Protein AF-A0A081NI89-F1 (afdb_monomer)

Solvent-accessible surface area (backbone atoms only — not comparable to full-atom values): 7850 Å² total; per-residue (Å²): 133,85,86,69,84,62,87,49,71,53,46,53,49,49,19,52,46,38,46,47,52,23,54,44,49,71,43,24,50,77,34,96,74,48,35,66,82,47,46,53,60,43,53,73,69,68,52,90,72,73,58,76,90,61,62,60,28,81,38,69,68,52,23,58,49,44,29,52,46,55,32,47,51,52,51,47,53,51,48,52,51,39,61,75,66,68,61,57,70,69,58,50,53,54,51,53,51,52,49,45,50,52,51,52,54,50,45,50,33,56,91,75,72,62,47,34,62,60,74,54,55,60,55,51,58,55,48,46,74,74,54,70,76,80,87,127

Organism: NCBI:txid1137799

Radius of gyration: 19.14 Å; Cα contacts (8 Å, |Δi|>4): 95; chains: 1; bounding box: 60×29×43 Å

Foldseek 3Di:
DDPPPDVQVQLVVQLVLLLVLLVQLVCACVDPVRHNQDRNLCVVVVHDHDDPVSPPSPDPVSSNCSSCCVSVVVCVVLVVVCVVVVPDDPVSVVVSVVVSVVVLVCCLDCVNVNNHPVVVVVVVVVVCVVDVDPDD

Mean predicted aligned error: 10.15 Å

Structure (mmCIF, N/CA/C/O backbone):
data_AF-A0A081NI89-F1
#
_entry.id   AF-A0A081NI89-F1
#
loop_
_atom_site.group_PDB
_atom_site.id
_atom_site.type_symbol
_atom_site.label_atom_id
_atom_site.label_alt_id
_atom_site.label_comp_id
_atom_site.label_asym_id
_atom_site.label_entity_id
_atom_site.label_seq_id
_atom_site.pdbx_PDB_ins_code
_atom_site.Cartn_x
_atom_site.Cartn_y
_atom_site.Cartn_z
_atom_site.occupancy
_atom_site.B_iso_or_equiv
_atom_site.auth_seq_id
_atom_site.auth_comp_id
_atom_site.auth_asym_id
_atom_site.auth_atom_id
_atom_site.pdbx_PDB_model_num
ATOM 1 N N . MET A 1 1 ? -15.340 15.318 21.682 1.00 39.06 1 MET A N 1
ATOM 2 C CA . MET A 1 1 ? -14.134 14.680 21.111 1.00 39.06 1 MET A CA 1
ATOM 3 C C . MET A 1 1 ? -14.426 14.466 19.636 1.00 39.06 1 MET A C 1
ATOM 5 O O . MET A 1 1 ? -15.392 13.782 19.328 1.00 39.06 1 MET A O 1
ATOM 9 N N . SER A 1 2 ? -13.747 15.191 18.745 1.00 42.66 2 SER A N 1
ATOM 10 C CA . SER A 1 2 ? -14.053 15.190 17.311 1.00 42.66 2 SER A CA 1
ATOM 11 C C . SER A 1 2 ? -13.660 13.852 16.689 1.00 42.66 2 SER A C 1
ATOM 13 O O . SER A 1 2 ? -12.476 13.531 16.616 1.00 42.66 2 SER A O 1
ATOM 15 N N . ASN A 1 3 ? -14.653 13.102 16.218 1.00 46.84 3 ASN A N 1
ATOM 16 C CA . ASN A 1 3 ? -14.493 11.875 15.436 1.00 46.84 3 ASN A CA 1
ATOM 17 C C . ASN A 1 3 ? -14.062 12.209 14.000 1.00 46.84 3 ASN A C 1
ATOM 19 O O . ASN A 1 3 ? -14.733 11.849 13.034 1.00 46.84 3 ASN A O 1
ATOM 23 N N . ALA A 1 4 ? -12.968 12.953 13.855 1.00 36.75 4 ALA A N 1
ATOM 24 C CA . ALA A 1 4 ? -12.307 13.070 12.574 1.00 36.75 4 ALA A CA 1
ATOM 25 C C . ALA A 1 4 ? -11.620 11.727 12.331 1.00 36.75 4 ALA A C 1
ATOM 27 O O . ALA A 1 4 ? -10.600 11.421 12.947 1.00 36.75 4 ALA A O 1
ATOM 28 N N . VAL A 1 5 ? -12.214 10.909 11.464 1.00 51.97 5 VAL A N 1
ATOM 29 C CA . VAL A 1 5 ? -11.482 9.859 10.759 1.00 51.97 5 VAL A CA 1
ATOM 30 C C . VAL A 1 5 ? -10.440 10.595 9.919 1.00 51.97 5 VAL A C 1
ATOM 32 O O . VAL A 1 5 ? -10.702 10.995 8.789 1.00 51.97 5 VAL A O 1
ATOM 35 N N . LEU A 1 6 ? -9.296 10.912 10.529 1.00 46.66 6 LEU A N 1
ATOM 36 C CA . LEU A 1 6 ? -8.127 11.374 9.796 1.00 46.66 6 LEU A CA 1
ATOM 37 C C . LEU A 1 6 ? -7.773 10.280 8.783 1.00 46.66 6 LEU A C 1
ATOM 39 O O . LEU A 1 6 ? -7.952 9.103 9.109 1.00 46.66 6 LEU A O 1
ATOM 43 N N . PRO A 1 7 ? -7.291 10.640 7.581 1.00 55.16 7 PRO A N 1
ATOM 44 C CA . PRO A 1 7 ? -6.785 9.651 6.641 1.00 55.16 7 PRO A CA 1
ATOM 45 C C . PRO A 1 7 ? -5.747 8.797 7.369 1.00 55.16 7 PRO A C 1
ATOM 47 O O . PRO A 1 7 ? -4.741 9.309 7.866 1.00 55.16 7 PRO A O 1
ATOM 50 N N . ASP A 1 8 ? -6.045 7.513 7.521 1.00 67.50 8 ASP A N 1
ATOM 51 C CA . ASP A 1 8 ? -5.185 6.609 8.253 1.00 67.50 8 ASP A CA 1
ATOM 52 C C . ASP A 1 8 ? -3.915 6.347 7.424 1.00 67.50 8 ASP A C 1
ATOM 54 O O . ASP A 1 8 ? -3.969 6.243 6.192 1.00 67.50 8 ASP A O 1
ATOM 58 N N . PRO A 1 9 ? -2.741 6.252 8.069 1.00 74.50 9 PRO A N 1
ATOM 59 C CA . PRO A 1 9 ? -1.475 6.064 7.365 1.00 74.50 9 PRO A CA 1
ATOM 60 C C . PRO A 1 9 ? -1.451 4.780 6.523 1.00 74.50 9 PRO A C 1
ATOM 62 O O . PRO A 1 9 ? -0.727 4.716 5.533 1.00 74.50 9 PRO A O 1
ATOM 65 N N . THR A 1 10 ? -2.268 3.781 6.871 1.00 80.38 10 THR A N 1
ATOM 66 C CA . THR A 1 10 ? -2.395 2.527 6.125 1.00 80.38 10 THR A CA 1
ATOM 67 C C . THR A 1 10 ? -3.047 2.745 4.764 1.00 80.38 10 THR A C 1
ATOM 69 O O . THR A 1 10 ? -2.478 2.344 3.750 1.00 80.38 10 THR A O 1
ATOM 72 N N . GLY A 1 11 ? -4.206 3.407 4.715 1.00 80.88 11 GLY A N 1
ATOM 73 C CA . GLY A 1 11 ? -4.904 3.709 3.466 1.00 80.88 11 GLY A CA 1
ATOM 74 C C . GLY A 1 11 ? -4.048 4.538 2.508 1.00 80.88 11 GLY A C 1
ATOM 75 O O . GLY A 1 11 ? -3.960 4.222 1.320 1.00 80.88 11 GLY A O 1
ATOM 76 N N . PHE A 1 12 ? -3.342 5.543 3.035 1.00 81.75 12 PHE A N 1
ATOM 77 C CA . PHE A 1 12 ? -2.415 6.351 2.242 1.00 81.75 12 PHE A CA 1
ATOM 78 C C . PHE A 1 12 ? -1.222 5.536 1.723 1.00 81.75 12 PHE A C 1
ATOM 80 O O . PHE A 1 12 ? -0.875 5.646 0.548 1.00 81.75 12 PHE A O 1
ATOM 87 N N . ALA A 1 13 ? -0.616 4.690 2.562 1.00 84.88 13 ALA A N 1
ATOM 88 C CA . ALA A 1 13 ? 0.502 3.842 2.155 1.00 84.88 13 ALA A CA 1
ATOM 89 C C . ALA A 1 13 ? 0.101 2.848 1.054 1.00 84.88 13 ALA A C 1
ATOM 91 O O . ALA A 1 13 ? 0.821 2.712 0.068 1.00 84.88 13 ALA A O 1
ATOM 92 N N . LEU A 1 14 ? -1.065 2.205 1.179 1.00 86.62 14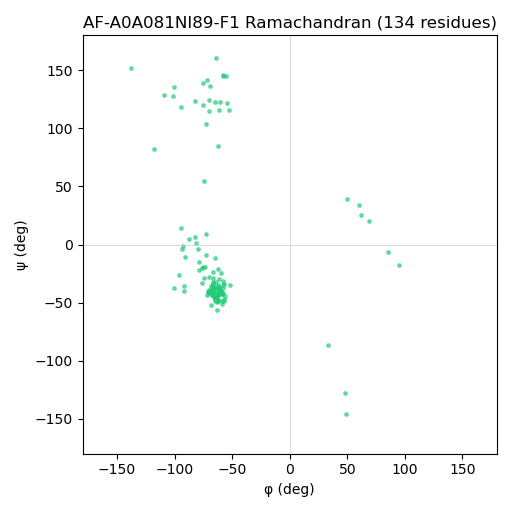 LEU A N 1
ATOM 93 C CA . LEU A 1 14 ? -1.584 1.270 0.175 1.00 86.62 14 LEU A CA 1
ATOM 94 C C . LEU A 1 14 ? -1.869 1.967 -1.165 1.00 86.62 14 LEU A C 1
ATOM 96 O O . LEU A 1 14 ? -1.463 1.469 -2.216 1.00 86.62 14 LEU A O 1
ATOM 100 N N . GLY A 1 15 ? -2.521 3.134 -1.138 1.00 85.88 15 GLY A N 1
ATOM 101 C CA . GLY A 1 15 ? -2.789 3.920 -2.346 1.00 85.88 15 GLY A CA 1
ATOM 102 C C . GLY A 1 15 ? -1.507 4.446 -3.002 1.00 85.88 15 GLY A C 1
ATOM 103 O O . GLY A 1 15 ? -1.319 4.309 -4.209 1.00 85.88 15 GLY A O 1
ATOM 104 N N . GLY A 1 16 ? -0.580 4.986 -2.207 1.00 84.75 16 GLY A N 1
ATOM 105 C CA . GLY A 1 16 ? 0.727 5.436 -2.688 1.00 84.75 16 GLY A CA 1
ATOM 106 C C . GLY A 1 16 ? 1.545 4.304 -3.311 1.00 84.75 16 GLY A C 1
ATOM 107 O O . GLY A 1 16 ? 2.171 4.500 -4.351 1.00 84.75 16 GLY A O 1
ATOM 108 N N . TYR A 1 17 ? 1.482 3.102 -2.732 1.00 86.25 17 TYR A N 1
ATOM 109 C CA . TYR A 1 17 ? 2.144 1.918 -3.272 1.00 86.25 17 TYR A CA 1
ATOM 110 C C . TYR A 1 17 ? 1.560 1.495 -4.628 1.00 86.25 17 TYR A C 1
ATOM 112 O O . TYR A 1 17 ? 2.314 1.259 -5.571 1.00 86.25 17 TYR A O 1
ATOM 120 N N . ALA A 1 18 ? 0.228 1.481 -4.768 1.00 86.81 18 ALA A N 1
ATOM 121 C CA . ALA A 1 18 ? -0.441 1.192 -6.039 1.00 86.81 18 ALA A CA 1
ATOM 122 C C . ALA A 1 18 ? -0.018 2.164 -7.155 1.00 86.81 18 ALA A C 1
ATOM 124 O O . ALA A 1 18 ? 0.277 1.747 -8.276 1.00 86.81 18 ALA A O 1
ATOM 125 N N . MET A 1 19 ? 0.092 3.456 -6.837 1.00 86.56 19 MET A N 1
ATOM 126 C CA . MET A 1 19 ? 0.615 4.447 -7.779 1.00 86.56 19 MET A CA 1
ATOM 127 C C . MET A 1 19 ? 2.108 4.233 -8.079 1.00 86.56 19 MET A C 1
ATOM 129 O O . MET A 1 19 ? 2.543 4.383 -9.220 1.00 86.56 19 MET A O 1
ATOM 133 N N . GLY A 1 20 ? 2.900 3.845 -7.078 1.00 85.00 20 GLY A N 1
ATOM 134 C CA . GLY A 1 20 ? 4.315 3.507 -7.241 1.00 85.00 20 GLY A CA 1
ATOM 135 C C . GLY A 1 20 ? 4.545 2.352 -8.217 1.00 85.00 20 GLY A C 1
ATOM 136 O O . GLY A 1 20 ? 5.421 2.454 -9.076 1.00 85.00 20 GLY A O 1
ATOM 137 N N . MET A 1 21 ? 3.715 1.303 -8.153 1.00 86.56 21 MET A N 1
ATOM 138 C CA . MET A 1 21 ? 3.757 0.188 -9.109 1.00 86.56 21 MET A CA 1
ATOM 139 C C . MET A 1 21 ? 3.537 0.667 -10.550 1.00 86.56 21 MET A C 1
ATOM 141 O O . MET A 1 21 ? 4.285 0.276 -11.447 1.00 86.56 21 MET A O 1
ATOM 145 N N . TYR A 1 22 ? 2.577 1.574 -10.765 1.00 86.50 22 TYR A N 1
ATOM 146 C CA . TYR A 1 22 ? 2.337 2.181 -12.078 1.00 86.50 22 TYR A CA 1
ATOM 147 C C . TYR A 1 22 ? 3.536 2.992 -12.577 1.00 86.50 22 TYR A C 1
ATOM 149 O O . TYR A 1 22 ? 4.000 2.811 -13.703 1.00 86.50 22 TYR A O 1
ATOM 157 N N . LEU A 1 23 ? 4.090 3.857 -11.727 1.00 84.69 23 LEU A N 1
ATOM 158 C CA . LEU A 1 23 ? 5.245 4.673 -12.099 1.00 84.69 23 LEU A CA 1
ATOM 159 C C . LEU A 1 23 ? 6.476 3.814 -12.415 1.00 84.69 23 LEU A C 1
ATOM 161 O O . LEU A 1 23 ? 7.202 4.124 -13.354 1.00 84.69 23 LEU A O 1
ATOM 165 N N . MET A 1 24 ? 6.693 2.713 -11.694 1.00 83.69 24 MET A N 1
ATOM 166 C CA . MET A 1 24 ? 7.781 1.773 -11.983 1.00 83.69 24 MET A CA 1
ATOM 167 C C . MET A 1 24 ? 7.610 1.059 -13.324 1.00 83.69 24 MET A C 1
ATOM 169 O O . MET A 1 24 ? 8.595 0.866 -14.032 1.00 83.69 24 MET A O 1
ATOM 173 N N . ARG A 1 25 ? 6.376 0.724 -13.712 1.00 83.06 25 ARG A N 1
ATOM 174 C CA . ARG A 1 25 ? 6.080 0.158 -15.038 1.00 83.06 25 ARG A CA 1
ATOM 175 C C . ARG A 1 25 ? 6.324 1.165 -16.164 1.00 83.06 25 ARG A C 1
ATOM 177 O O . ARG A 1 25 ? 6.774 0.769 -17.231 1.00 83.06 25 ARG A O 1
ATOM 184 N N . GLN A 1 26 ? 6.107 2.457 -15.910 1.00 82.06 26 GLN A N 1
ATOM 185 C CA . GLN A 1 26 ? 6.380 3.535 -16.871 1.00 82.06 26 GLN A CA 1
ATOM 186 C C . GLN A 1 26 ? 7.876 3.837 -17.068 1.00 82.06 26 GLN A C 1
ATOM 188 O O . GLN A 1 26 ? 8.245 4.454 -18.066 1.00 82.06 26 GLN A O 1
ATOM 193 N N . ILE A 1 27 ? 8.746 3.433 -16.133 1.00 79.12 27 ILE A N 1
ATOM 194 C CA . ILE A 1 27 ? 10.202 3.571 -16.298 1.00 79.12 27 ILE A CA 1
ATOM 195 C C . ILE A 1 27 ? 10.706 2.618 -17.392 1.00 79.12 27 ILE A C 1
ATOM 197 O O . ILE A 1 27 ? 11.514 3.039 -18.217 1.00 79.12 27 ILE A O 1
ATOM 201 N N . GLY A 1 28 ? 10.208 1.376 -17.423 1.00 72.88 28 GLY A N 1
ATOM 202 C CA . GLY A 1 28 ? 10.494 0.394 -18.475 1.00 72.88 28 GLY A CA 1
ATOM 203 C C . GLY A 1 28 ? 11.98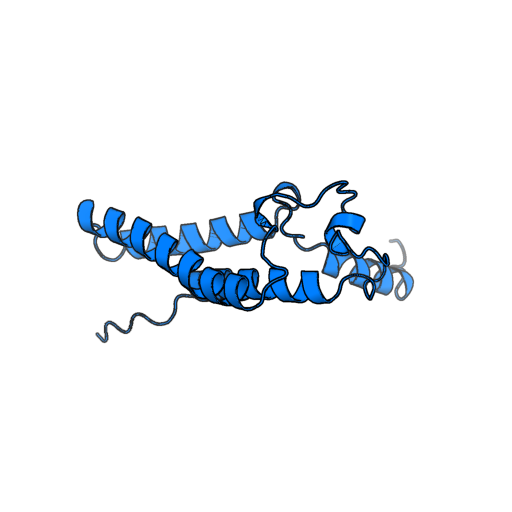5 0.253 -18.815 1.00 72.88 28 GLY A C 1
ATOM 204 O O . GLY A 1 28 ? 12.836 0.108 -17.938 1.00 72.88 28 GLY A O 1
ATOM 205 N N . ASP A 1 29 ? 12.300 0.365 -20.107 1.00 70.00 29 ASP A N 1
ATOM 206 C CA . ASP A 1 29 ? 13.645 0.267 -20.691 1.00 70.00 29 ASP A CA 1
ATOM 207 C C . ASP A 1 29 ? 14.615 1.385 -20.266 1.00 70.00 29 ASP A C 1
ATOM 209 O O . ASP A 1 29 ? 15.822 1.276 -20.476 1.00 70.00 29 ASP A O 1
ATOM 213 N N . ARG A 1 30 ? 14.116 2.451 -19.630 1.00 72.06 30 ARG A N 1
ATOM 214 C CA . ARG A 1 30 ? 14.945 3.524 -19.055 1.00 72.06 30 ARG A CA 1
ATOM 215 C C . ARG A 1 30 ? 15.546 3.143 -17.704 1.00 72.06 30 ARG A C 1
ATOM 217 O O . ARG A 1 30 ? 16.292 3.934 -17.122 1.00 72.06 30 ARG A O 1
ATOM 224 N N . GLY A 1 31 ? 15.192 1.968 -17.190 1.00 68.94 31 GLY A N 1
ATOM 225 C CA . GLY A 1 31 ? 15.791 1.383 -16.004 1.00 68.94 31 GLY A CA 1
ATOM 226 C C . GLY A 1 31 ? 17.274 1.051 -16.190 1.00 68.94 31 GLY A C 1
ATOM 227 O O . GLY A 1 31 ? 17.777 0.904 -17.301 1.00 68.94 31 GLY A O 1
ATOM 228 N N . VAL A 1 32 ? 17.994 0.899 -15.081 1.00 72.50 32 VAL A N 1
ATOM 229 C CA . VAL A 1 32 ? 19.423 0.544 -15.055 1.00 72.50 32 VAL A CA 1
ATOM 230 C C . VAL A 1 32 ? 19.688 -0.784 -15.767 1.00 72.50 32 VAL A C 1
ATOM 232 O O . VAL A 1 32 ? 20.764 -0.959 -16.337 1.00 72.50 32 VAL A O 1
ATOM 235 N N . TYR A 1 33 ? 18.729 -1.713 -15.729 1.00 71.62 33 TYR A N 1
ATOM 236 C CA . TYR A 1 33 ? 18.844 -3.013 -16.389 1.00 71.62 33 TYR A CA 1
ATOM 237 C C . TYR A 1 33 ? 18.235 -3.044 -17.796 1.00 71.62 33 TYR A C 1
ATOM 239 O O . TYR A 1 33 ? 18.360 -4.060 -18.476 1.00 71.62 33 TYR A O 1
ATOM 247 N N . GLY A 1 34 ? 17.601 -1.954 -18.243 1.00 67.44 34 GLY A N 1
ATOM 248 C CA . GLY A 1 34 ? 17.070 -1.818 -19.600 1.00 67.44 34 GLY A CA 1
ATOM 249 C C . GLY A 1 34 ? 15.975 -2.822 -19.971 1.00 67.44 34 GLY A C 1
ATOM 250 O O . GLY A 1 34 ? 15.827 -3.143 -21.148 1.00 67.44 34 GLY A O 1
ATOM 251 N N . ASN A 1 35 ? 15.235 -3.357 -18.992 1.00 71.44 35 ASN A N 1
ATOM 252 C CA . ASN A 1 35 ? 14.205 -4.365 -19.235 1.00 71.44 35 ASN A CA 1
ATOM 253 C C . ASN A 1 35 ? 12.814 -3.708 -19.389 1.00 71.44 35 ASN A C 1
ATOM 255 O O . ASN A 1 35 ? 12.336 -3.086 -18.441 1.00 71.44 35 ASN A O 1
ATOM 259 N N . PRO A 1 36 ? 12.143 -3.838 -20.551 1.00 70.06 36 PRO A N 1
ATOM 260 C CA . PRO A 1 36 ? 10.830 -3.232 -20.783 1.00 70.06 36 PRO A CA 1
ATOM 261 C C . PRO A 1 36 ? 9.674 -3.957 -20.072 1.00 70.06 36 PRO A C 1
ATOM 263 O O . PRO A 1 36 ? 8.610 -3.371 -19.887 1.00 70.06 36 PRO A O 1
ATOM 266 N N . GLU A 1 37 ? 9.853 -5.216 -19.668 1.00 74.81 37 GLU A N 1
ATOM 267 C CA . GLU A 1 37 ? 8.784 -6.038 -19.089 1.00 74.81 37 GLU A CA 1
ATOM 268 C C . GLU A 1 37 ? 8.855 -6.108 -17.560 1.00 74.81 37 GLU A C 1
ATOM 270 O O . GLU A 1 37 ? 7.823 -6.081 -16.882 1.00 74.81 37 GLU A O 1
ATOM 275 N N . LEU A 1 38 ? 10.066 -6.159 -17.006 1.00 80.88 38 LEU A N 1
ATOM 276 C CA . LEU A 1 38 ? 10.311 -6.328 -15.576 1.00 80.88 38 LEU A CA 1
ATOM 277 C C . LEU A 1 38 ? 10.850 -5.033 -14.953 1.00 80.88 38 LEU A C 1
ATOM 279 O O . LEU A 1 38 ? 11.862 -4.512 -15.421 1.00 80.88 38 LEU A O 1
ATOM 283 N N . PRO A 1 39 ? 10.251 -4.541 -13.852 1.00 83.62 39 PRO A N 1
ATOM 284 C CA . PRO A 1 39 ? 10.828 -3.451 -13.075 1.00 83.62 39 PRO A CA 1
ATOM 285 C C . PRO A 1 39 ? 12.259 -3.759 -12.604 1.00 83.62 39 PRO A C 1
ATOM 287 O O . PRO A 1 39 ? 12.567 -4.880 -12.194 1.00 83.62 39 PRO A O 1
ATOM 290 N N . ASP A 1 40 ? 13.116 -2.738 -12.552 1.00 77.25 40 ASP A N 1
ATOM 291 C CA . ASP A 1 40 ? 14.547 -2.866 -12.218 1.00 77.25 40 ASP A CA 1
ATOM 292 C C . ASP A 1 40 ? 14.849 -3.629 -10.914 1.00 77.25 40 ASP A C 1
ATOM 294 O O . ASP A 1 40 ? 15.863 -4.322 -10.811 1.00 77.25 40 ASP A O 1
ATOM 298 N N . PHE A 1 41 ? 14.003 -3.500 -9.888 1.00 77.88 41 PHE A N 1
ATOM 299 C CA . PHE A 1 41 ? 14.221 -4.198 -8.618 1.00 77.88 41 PHE A CA 1
ATOM 300 C C . PHE A 1 41 ? 13.899 -5.698 -8.714 1.00 77.88 41 PHE A C 1
ATOM 302 O O . PHE A 1 41 ? 14.507 -6.485 -7.995 1.00 77.88 41 PHE A O 1
ATOM 309 N N . MET A 1 42 ? 12.975 -6.103 -9.593 1.00 80.88 42 MET A N 1
ATOM 310 C CA . MET A 1 42 ? 12.664 -7.515 -9.840 1.00 80.88 42 MET A CA 1
ATOM 311 C C . MET A 1 42 ? 13.817 -8.180 -10.586 1.00 80.88 42 MET A C 1
ATOM 313 O O . MET A 1 42 ? 14.243 -9.269 -10.211 1.00 80.88 42 MET A O 1
ATOM 317 N N . VAL A 1 43 ? 14.404 -7.469 -11.555 1.00 79.88 43 VAL A N 1
ATOM 318 C CA . VAL A 1 43 ? 15.637 -7.905 -12.227 1.00 79.88 43 VAL A CA 1
ATOM 319 C C . VAL A 1 43 ? 16.788 -8.024 -11.222 1.00 79.88 43 VAL A C 1
ATOM 321 O O . VAL A 1 43 ? 17.511 -9.017 -11.223 1.00 79.88 43 VAL A O 1
ATOM 324 N N . PHE A 1 44 ? 16.927 -7.064 -10.300 1.00 77.00 44 PHE A N 1
ATOM 325 C CA . PHE A 1 44 ? 17.916 -7.135 -9.217 1.00 77.00 44 PHE A CA 1
ATOM 326 C C . PHE A 1 44 ? 17.711 -8.341 -8.284 1.00 77.00 44 PHE A C 1
ATOM 328 O O . PHE A 1 44 ? 18.689 -8.939 -7.840 1.00 77.00 44 PHE A O 1
ATOM 335 N N . LEU A 1 45 ? 16.460 -8.712 -8.004 1.00 80.38 45 LEU A N 1
ATOM 336 C CA . LEU A 1 45 ? 16.099 -9.887 -7.206 1.00 80.38 45 LEU A CA 1
ATOM 337 C C . LEU A 1 45 ? 16.098 -11.199 -8.013 1.00 80.38 45 LEU A C 1
ATOM 339 O O . LEU A 1 45 ? 15.716 -12.235 -7.475 1.00 80.38 45 LEU A O 1
ATOM 343 N N . ASN A 1 46 ? 16.536 -11.170 -9.276 1.00 80.19 46 ASN A N 1
ATOM 344 C CA . ASN A 1 46 ? 16.601 -12.319 -10.181 1.00 80.19 46 ASN A CA 1
ATOM 345 C C . ASN A 1 46 ? 15.236 -12.984 -10.463 1.00 80.19 46 ASN A C 1
ATOM 347 O O . ASN A 1 46 ? 15.142 -14.203 -10.618 1.00 80.19 46 ASN A O 1
ATOM 351 N N . TRP A 1 47 ? 14.168 -12.186 -10.515 1.00 80.69 47 TRP A N 1
ATOM 352 C CA . TRP A 1 47 ? 12.844 -12.643 -10.942 1.00 80.69 47 TRP A CA 1
ATOM 353 C C . TRP A 1 47 ? 12.808 -12.810 -12.463 1.00 80.69 47 TRP A C 1
ATOM 355 O O . TRP A 1 47 ? 13.333 -11.969 -13.193 1.00 80.69 47 TRP A O 1
ATOM 365 N N . GLN A 1 48 ? 12.174 -13.886 -12.934 1.00 78.81 48 GLN A N 1
ATOM 366 C CA . GLN A 1 48 ? 12.116 -14.214 -14.365 1.00 78.81 48 GLN A CA 1
ATOM 367 C C . GLN A 1 48 ? 10.837 -13.740 -15.056 1.00 78.81 48 GLN A C 1
ATOM 369 O O . GLN A 1 48 ? 10.856 -13.491 -16.255 1.00 78.81 48 GLN A O 1
ATOM 374 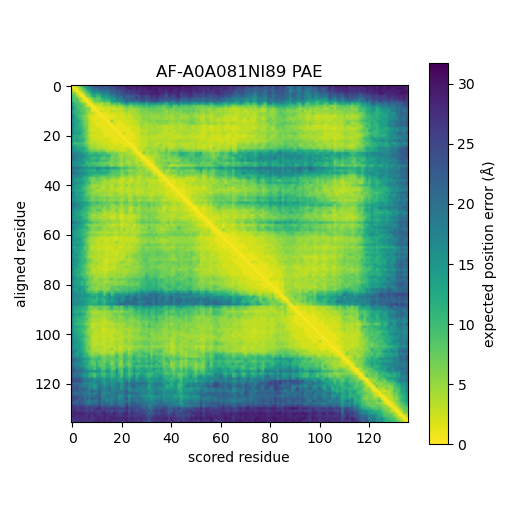N N . GLU A 1 49 ? 9.741 -13.588 -14.313 1.00 82.75 49 GLU A N 1
ATOM 375 C CA . GLU A 1 49 ? 8.436 -13.221 -14.863 1.00 82.75 49 GLU A CA 1
ATOM 376 C C . GLU A 1 49 ? 7.739 -12.193 -13.974 1.00 82.75 49 GLU A C 1
ATOM 378 O O . GLU A 1 49 ? 7.961 -12.138 -12.760 1.00 82.75 49 GLU A O 1
ATOM 383 N N . LEU A 1 50 ? 6.891 -11.367 -14.592 1.00 81.88 50 LEU A N 1
ATOM 384 C CA . LEU A 1 50 ? 6.117 -10.368 -13.873 1.00 81.88 50 LEU A CA 1
ATOM 385 C C . LEU A 1 50 ? 4.964 -11.058 -13.121 1.00 81.88 50 LEU A C 1
ATOM 387 O O . LEU A 1 50 ? 4.094 -11.655 -13.763 1.00 81.88 50 LEU A O 1
ATOM 391 N N . PRO A 1 51 ? 4.896 -10.954 -11.783 1.00 84.56 51 PRO A N 1
ATOM 392 C CA . PRO A 1 51 ? 3.799 -11.537 -11.023 1.00 84.56 51 PRO A CA 1
ATOM 393 C C . PRO A 1 51 ? 2.430 -11.001 -11.460 1.00 84.56 51 PRO A C 1
ATOM 395 O O . PRO A 1 51 ? 2.265 -9.828 -11.791 1.00 84.56 51 PRO A O 1
ATOM 398 N N . TRP A 1 52 ? 1.411 -11.858 -11.397 1.00 83.19 52 TRP A N 1
ATOM 399 C CA . TRP A 1 52 ? 0.061 -11.568 -11.897 1.00 83.19 52 TRP A CA 1
ATOM 400 C C . TRP A 1 52 ? -0.590 -10.322 -11.275 1.00 83.19 52 TRP A C 1
ATOM 402 O O . TRP A 1 52 ? -1.292 -9.592 -11.966 1.00 83.19 52 TRP A O 1
ATOM 412 N N . TYR A 1 53 ? -0.322 -10.022 -10.001 1.00 83.94 53 TYR A N 1
ATOM 413 C CA . TYR A 1 53 ? -0.852 -8.835 -9.316 1.00 83.94 53 TYR A CA 1
ATOM 414 C C . TYR A 1 53 ? -0.206 -7.512 -9.768 1.00 83.94 53 TYR A C 1
ATOM 416 O O . TYR A 1 53 ? -0.701 -6.449 -9.407 1.00 83.94 53 TYR A O 1
ATOM 424 N N . TRP A 1 54 ? 0.866 -7.558 -10.568 1.00 83.19 54 TRP A N 1
ATOM 425 C CA . TRP A 1 54 ? 1.451 -6.390 -11.240 1.00 83.19 54 TRP A CA 1
ATOM 426 C C . TRP A 1 54 ? 0.865 -6.142 -12.635 1.00 83.19 54 TRP A C 1
ATOM 428 O O . TRP A 1 54 ? 1.118 -5.092 -13.234 1.00 83.19 54 TRP A O 1
ATOM 438 N N . GLN A 1 55 ? 0.084 -7.081 -13.172 1.00 82.88 55 GLN A N 1
ATOM 439 C CA . GLN A 1 55 ? -0.547 -6.920 -14.479 1.00 82.88 55 GLN A CA 1
ATOM 440 C C . GLN A 1 55 ? -1.647 -5.848 -14.409 1.00 82.88 55 GLN A C 1
ATOM 442 O O . GLN A 1 55 ? -2.414 -5.791 -13.449 1.00 82.88 55 GLN A O 1
ATOM 447 N N . GLY A 1 56 ? -1.709 -4.971 -15.416 1.00 82.06 56 GLY A N 1
ATOM 448 C CA . GLY A 1 56 ? -2.658 -3.855 -15.486 1.00 82.06 56 GLY A CA 1
ATOM 449 C C . GLY A 1 56 ? -2.111 -2.521 -14.968 1.00 82.06 56 GLY A C 1
ATOM 450 O O . GLY A 1 56 ? -2.636 -1.467 -15.331 1.00 82.06 56 GLY A O 1
ATOM 451 N N . PHE A 1 57 ? -1.018 -2.522 -14.192 1.00 84.06 57 PHE A N 1
ATOM 452 C CA . PHE A 1 57 ? -0.334 -1.297 -13.742 1.00 84.06 57 PHE A CA 1
ATOM 453 C C . PHE A 1 57 ? 0.453 -0.581 -14.856 1.00 84.06 57 PHE A C 1
ATOM 455 O O . PHE A 1 57 ? 1.185 0.360 -14.595 1.00 84.06 57 PHE A O 1
ATOM 462 N N . ASP A 1 58 ? 0.309 -0.988 -16.109 1.00 83.06 58 ASP A N 1
ATOM 463 C CA . ASP A 1 58 ? 0.699 -0.227 -17.299 1.00 83.06 58 ASP A CA 1
ATOM 464 C C . ASP A 1 58 ? -0.328 0.865 -17.670 1.00 83.06 58 ASP A C 1
ATOM 466 O O . ASP A 1 58 ? 0.022 1.861 -18.304 1.00 83.06 58 ASP A O 1
ATOM 470 N N . SER A 1 59 ? -1.583 0.739 -17.220 1.00 85.62 59 SER A N 1
ATOM 471 C CA . SER A 1 59 ? -2.659 1.693 -17.510 1.00 85.62 59 SER A CA 1
ATOM 472 C C . SER A 1 59 ? -2.931 2.637 -16.338 1.00 85.62 59 SER A C 1
ATOM 474 O O . SER A 1 59 ? -3.214 2.205 -15.218 1.00 85.62 59 SER A O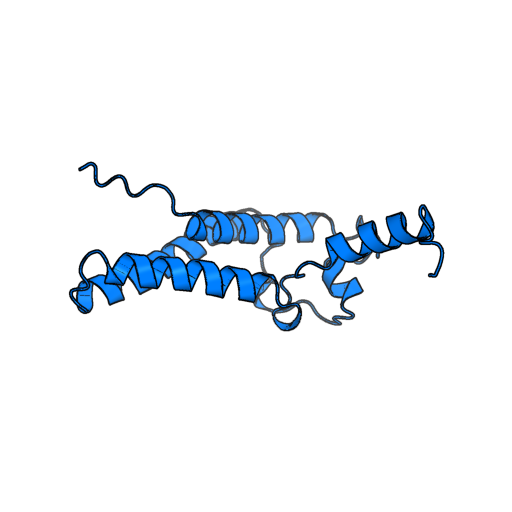 1
ATOM 476 N N . LEU A 1 60 ? -2.934 3.949 -16.608 1.00 85.88 60 LEU A N 1
ATOM 477 C CA . LEU A 1 60 ? -3.206 4.976 -15.594 1.00 85.88 60 LEU A CA 1
ATOM 478 C C . LEU A 1 60 ? -4.592 4.803 -14.963 1.00 85.88 60 LEU A C 1
ATOM 480 O O . LEU A 1 60 ? -4.751 4.962 -13.758 1.00 85.88 60 LEU A O 1
ATOM 484 N N . TRP A 1 61 ? -5.600 4.463 -15.767 1.00 87.81 61 TRP A N 1
ATOM 485 C CA . TRP A 1 61 ? -6.972 4.298 -15.286 1.00 87.81 61 TRP A CA 1
ATOM 486 C C . TRP A 1 61 ? -7.103 3.122 -14.325 1.00 87.81 61 TRP A C 1
ATOM 488 O O . TRP A 1 61 ? -7.774 3.235 -13.300 1.00 87.81 61 TRP A O 1
ATOM 498 N N . PHE A 1 62 ? -6.425 2.016 -14.632 1.00 87.69 62 PHE A N 1
ATOM 499 C CA . PHE A 1 62 ? -6.381 0.855 -13.753 1.00 87.69 62 PHE A CA 1
ATOM 500 C C . PHE A 1 62 ? -5.667 1.190 -12.442 1.00 87.69 62 PHE A C 1
ATOM 502 O O . PHE A 1 62 ? -6.196 0.905 -11.369 1.00 87.69 62 PHE A O 1
ATOM 509 N N . ALA A 1 63 ? -4.524 1.877 -12.518 1.00 88.19 63 ALA A N 1
ATOM 510 C CA . ALA A 1 63 ? -3.796 2.331 -11.339 1.00 88.19 63 ALA A CA 1
ATOM 511 C C . ALA A 1 63 ? -4.660 3.245 -10.456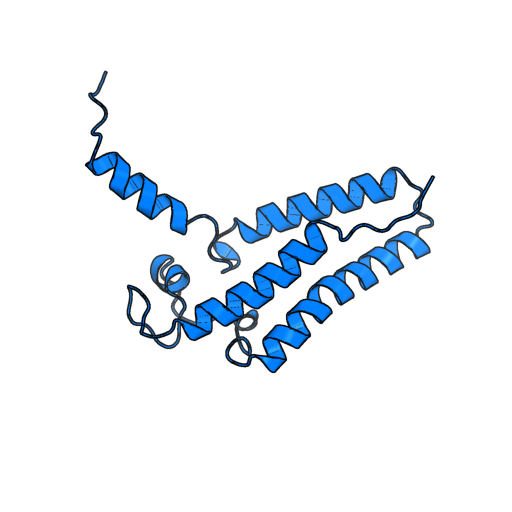 1.00 88.19 63 ALA A C 1
ATOM 513 O O . ALA A 1 63 ? -4.794 2.995 -9.262 1.00 88.19 63 ALA A O 1
ATOM 514 N N . MET A 1 64 ? -5.320 4.248 -11.041 1.00 88.62 64 MET A N 1
ATOM 515 C CA . MET A 1 64 ? -6.205 5.172 -10.321 1.00 88.62 64 MET A 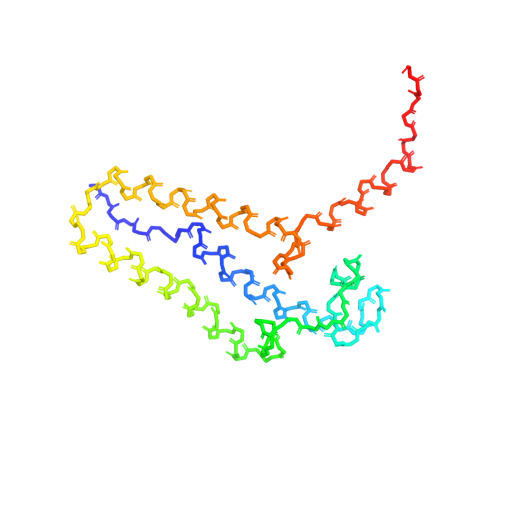CA 1
ATOM 516 C C . MET A 1 64 ? -7.395 4.462 -9.667 1.00 88.62 64 MET A C 1
ATOM 518 O O . MET A 1 64 ? -7.766 4.790 -8.540 1.00 88.62 64 MET A O 1
ATOM 522 N N . LEU A 1 65 ? -7.976 3.466 -10.340 1.00 91.25 65 LEU A N 1
ATOM 523 C CA . LEU A 1 65 ? -9.026 2.634 -9.760 1.00 91.25 65 LEU A CA 1
ATOM 524 C C . LEU A 1 65 ? -8.491 1.835 -8.566 1.00 91.25 65 LEU A C 1
ATOM 526 O O . LEU A 1 65 ? -9.122 1.832 -7.512 1.00 91.25 65 LEU A O 1
ATOM 530 N N . MET A 1 66 ? -7.312 1.222 -8.688 1.00 89.06 66 MET A N 1
ATOM 531 C CA . MET A 1 66 ? -6.689 0.444 -7.610 1.00 89.06 66 MET A CA 1
ATOM 532 C C . MET A 1 66 ? -6.263 1.302 -6.413 1.00 89.06 66 MET A C 1
ATOM 534 O O . MET A 1 66 ? -6.394 0.851 -5.276 1.00 89.06 66 MET A O 1
ATOM 538 N N . VAL A 1 67 ? -5.846 2.553 -6.638 1.00 88.12 67 VAL A N 1
ATOM 539 C CA . VAL A 1 67 ? -5.514 3.524 -5.578 1.00 88.12 67 VAL A CA 1
ATOM 540 C C . VAL A 1 67 ? -6.695 3.762 -4.635 1.00 88.12 67 VAL A C 1
ATOM 542 O O . VAL A 1 67 ? -6.480 3.937 -3.440 1.00 88.12 67 VAL A O 1
ATOM 545 N N . ALA A 1 68 ? -7.932 3.744 -5.137 1.00 87.62 68 ALA A N 1
ATOM 546 C CA . ALA A 1 68 ? -9.131 3.862 -4.306 1.00 87.62 68 ALA A CA 1
ATOM 547 C C . ALA A 1 68 ? -9.671 2.494 -3.857 1.00 87.62 68 ALA A C 1
ATOM 549 O O . ALA A 1 68 ? -10.091 2.329 -2.710 1.00 87.62 68 ALA A O 1
ATOM 550 N N . LEU A 1 69 ? -9.654 1.504 -4.752 1.00 90.19 69 LEU A N 1
ATOM 551 C CA . LEU A 1 69 ? -10.288 0.207 -4.540 1.00 90.19 69 LEU A CA 1
ATOM 552 C C . LEU A 1 69 ? -9.554 -0.643 -3.501 1.00 90.19 69 LEU A C 1
ATOM 554 O O . LEU A 1 69 ? -10.213 -1.243 -2.658 1.00 90.19 69 LEU A O 1
ATOM 558 N N . ILE A 1 70 ? -8.219 -0.672 -3.509 1.00 89.19 70 ILE A N 1
ATOM 559 C CA . ILE A 1 70 ? -7.429 -1.456 -2.546 1.00 89.19 70 ILE A CA 1
ATOM 560 C C . ILE A 1 70 ? -7.650 -0.970 -1.103 1.00 89.19 70 ILE A C 1
ATOM 562 O O . ILE A 1 70 ? -8.077 -1.778 -0.271 1.00 89.19 70 ILE A O 1
ATOM 566 N N . PRO A 1 71 ? -7.424 0.318 -0.765 1.00 87.12 71 PRO A N 1
ATOM 567 C CA . PRO A 1 71 ? -7.679 0.790 0.592 1.00 87.12 71 PRO A CA 1
ATOM 568 C C . PRO A 1 71 ? -9.172 0.763 0.933 1.00 87.12 71 PRO A C 1
ATOM 570 O O . PRO A 1 71 ? -9.523 0.431 2.063 1.00 87.12 71 PRO A O 1
ATOM 573 N N . GLY A 1 72 ? -10.059 1.033 -0.032 1.00 87.81 72 GLY A N 1
ATOM 574 C CA . GLY A 1 72 ? -11.507 0.983 0.168 1.00 87.81 72 GLY A CA 1
ATOM 575 C C . GLY A 1 72 ? -12.018 -0.416 0.517 1.00 87.81 72 GLY A C 1
ATOM 576 O O . GLY A 1 72 ? -12.794 -0.568 1.458 1.00 87.81 72 GLY A O 1
ATOM 577 N N . LEU A 1 73 ? -11.551 -1.451 -0.186 1.00 90.88 73 LEU A N 1
ATOM 578 C CA . LEU A 1 73 ? -11.925 -2.840 0.079 1.00 90.88 73 LEU A CA 1
ATOM 579 C C . LEU A 1 73 ? -11.396 -3.308 1.437 1.00 90.88 73 LEU A C 1
ATOM 581 O O . LEU A 1 73 ? -12.122 -3.947 2.196 1.00 90.88 73 LEU A O 1
ATOM 585 N N . LEU A 1 74 ? -10.154 -2.952 1.768 1.00 88.38 74 LEU A N 1
ATOM 586 C CA . LEU A 1 74 ? -9.552 -3.263 3.061 1.00 88.38 74 LEU A CA 1
ATOM 587 C C . LEU A 1 74 ? -10.328 -2.585 4.202 1.00 88.38 74 LEU A C 1
ATOM 589 O O . LEU A 1 74 ? -10.744 -3.255 5.147 1.00 88.38 74 LEU A O 1
ATOM 593 N N . ALA A 1 75 ? -10.617 -1.287 4.077 1.00 86.06 75 ALA A N 1
ATOM 594 C CA . ALA A 1 75 ? -11.427 -0.545 5.039 1.00 86.06 75 ALA A CA 1
ATOM 595 C C . ALA A 1 75 ? -12.849 -1.115 5.162 1.00 86.06 75 ALA A C 1
ATOM 597 O O . ALA A 1 75 ? -13.376 -1.213 6.268 1.00 86.06 75 ALA A O 1
ATOM 598 N N . PHE A 1 76 ? -13.458 -1.541 4.052 1.00 86.81 76 PHE A N 1
ATOM 599 C CA . PHE A 1 76 ? -14.777 -2.167 4.053 1.00 86.81 76 PHE A CA 1
ATOM 600 C C . PHE A 1 76 ? -14.778 -3.503 4.802 1.00 86.81 76 PHE A C 1
ATOM 602 O O . PHE A 1 76 ? -15.619 -3.705 5.676 1.00 86.81 76 PHE A O 1
ATOM 609 N N . LEU A 1 77 ? -13.825 -4.396 4.515 1.00 88.81 77 LEU A N 1
ATOM 610 C CA . LEU A 1 77 ? -13.728 -5.703 5.168 1.00 88.81 77 LEU A CA 1
ATOM 611 C C . LEU A 1 77 ? -13.475 -5.562 6.673 1.00 88.81 77 LEU A C 1
ATOM 613 O O . LEU A 1 77 ? -14.196 -6.149 7.482 1.00 88.81 77 LEU A O 1
ATOM 617 N N . PHE A 1 78 ? -12.492 -4.747 7.060 1.00 82.69 78 PHE A N 1
ATOM 618 C CA . PHE A 1 78 ? -12.178 -4.519 8.471 1.00 82.69 78 PHE A CA 1
ATOM 619 C C . PHE A 1 78 ? -13.289 -3.762 9.194 1.00 82.69 78 PHE A C 1
ATOM 621 O O . PHE A 1 78 ? -13.645 -4.133 10.312 1.00 82.69 78 PHE A O 1
ATOM 628 N N . GLY A 1 79 ? -13.881 -2.753 8.555 1.00 82.31 79 GLY A N 1
ATOM 629 C CA . GLY A 1 79 ? -15.024 -2.023 9.090 1.00 82.31 79 GLY A CA 1
ATOM 630 C C . GLY A 1 79 ? -16.203 -2.957 9.342 1.00 82.31 79 GLY A C 1
ATOM 631 O O . GLY A 1 79 ? -16.719 -3.016 10.456 1.00 82.31 79 GLY A O 1
ATOM 632 N N . TRP A 1 80 ? -16.582 -3.762 8.348 1.00 85.00 80 TRP A N 1
ATOM 633 C CA . TRP A 1 80 ? -17.665 -4.737 8.469 1.00 85.00 80 TRP A CA 1
ATOM 634 C C . TRP A 1 80 ? -17.431 -5.732 9.613 1.00 85.00 80 TRP A C 1
ATOM 636 O O . TRP A 1 80 ? -18.327 -5.960 10.432 1.00 85.00 80 TRP A O 1
ATOM 646 N N . LEU A 1 81 ? -16.223 -6.298 9.709 1.00 85.12 81 LEU A N 1
ATOM 647 C CA . LEU A 1 81 ? -15.853 -7.230 10.778 1.00 85.12 81 LEU A CA 1
ATOM 648 C C . LEU A 1 81 ? -15.881 -6.562 12.160 1.00 85.12 81 LEU A C 1
ATOM 650 O O . LEU A 1 81 ? -16.422 -7.141 13.108 1.00 85.12 81 LEU A O 1
ATOM 654 N N . ALA A 1 82 ? -15.357 -5.340 12.273 1.00 81.25 82 ALA A N 1
ATOM 655 C CA . ALA A 1 82 ? -15.338 -4.574 13.516 1.00 81.25 82 ALA A CA 1
ATOM 656 C C . ALA A 1 82 ? -16.755 -4.221 13.998 1.00 81.25 82 ALA A C 1
ATOM 658 O O . ALA A 1 82 ? -17.071 -4.410 15.176 1.00 81.25 82 ALA A O 1
ATOM 659 N N . PHE A 1 83 ? -17.639 -3.786 13.092 1.00 81.38 83 PHE A N 1
ATOM 660 C CA . PHE A 1 83 ? -19.033 -3.483 13.424 1.00 81.38 83 PHE A CA 1
ATOM 661 C C . PHE A 1 83 ? -19.819 -4.739 13.802 1.00 81.38 83 PHE A C 1
ATOM 663 O O . PHE A 1 83 ? -20.535 -4.734 14.807 1.00 81.38 83 PHE A O 1
ATOM 670 N N . ARG A 1 84 ? -19.655 -5.843 13.059 1.00 85.62 84 ARG A N 1
ATOM 671 C CA . ARG A 1 84 ? -20.327 -7.112 13.377 1.00 85.62 84 ARG A CA 1
ATOM 672 C C . ARG A 1 84 ? -19.905 -7.665 14.737 1.00 85.62 84 ARG A C 1
ATOM 674 O O . ARG A 1 84 ? -20.736 -8.229 15.445 1.00 85.62 84 ARG A O 1
ATOM 681 N N . SER A 1 85 ? -18.648 -7.465 15.115 1.00 83.44 85 SER A N 1
ATOM 682 C CA . SER A 1 85 ? -18.085 -7.983 16.367 1.00 83.44 85 SER A CA 1
ATOM 683 C C . SER A 1 85 ? -18.295 -7.034 17.559 1.00 83.44 85 SER A C 1
ATOM 685 O O . SER A 1 85 ? -17.812 -7.321 18.650 1.00 83.44 85 SER A O 1
ATOM 687 N N . ARG A 1 86 ? -19.034 -5.921 17.372 1.00 83.56 86 ARG A N 1
ATOM 688 C CA . ARG A 1 86 ? -19.306 -4.878 18.386 1.00 83.56 86 ARG A CA 1
ATOM 689 C C . ARG A 1 86 ? -18.032 -4.391 19.097 1.00 83.56 86 ARG A C 1
ATOM 691 O O . ARG A 1 86 ? -18.033 -4.161 20.305 1.00 83.56 86 ARG A O 1
ATOM 698 N N . VAL A 1 87 ? -16.940 -4.257 18.344 1.00 75.38 87 VAL A N 1
ATOM 699 C CA . VAL A 1 87 ? -15.615 -3.907 18.871 1.00 75.38 87 VAL A CA 1
ATOM 700 C C . VAL A 1 87 ? -15.614 -2.455 19.347 1.00 75.38 87 VAL A C 1
ATOM 702 O O . VAL A 1 87 ? -15.934 -1.547 18.582 1.00 75.38 87 VAL A O 1
ATOM 705 N N . THR A 1 88 ? -15.245 -2.215 20.604 1.00 76.50 88 THR A N 1
ATOM 706 C CA . THR A 1 88 ? -15.196 -0.868 21.188 1.00 76.50 88 THR A CA 1
ATOM 707 C C . THR A 1 88 ? -13.771 -0.312 21.223 1.00 76.50 88 THR A C 1
ATOM 709 O O . THR A 1 88 ? -12.825 -1.004 21.596 1.00 76.50 88 THR A O 1
ATOM 712 N N . GLY A 1 89 ? -13.637 0.963 20.837 1.00 76.56 89 GLY A N 1
ATOM 713 C CA . GLY A 1 89 ? -12.491 1.867 21.033 1.00 76.56 89 GLY A CA 1
ATOM 714 C C . GLY A 1 89 ? -11.090 1.245 21.024 1.00 76.56 89 GLY A C 1
ATOM 715 O O . GLY A 1 89 ? -10.410 1.241 20.001 1.00 76.56 89 GLY A O 1
ATOM 716 N N . VAL A 1 90 ? -10.650 0.760 22.189 1.00 82.81 90 VAL A N 1
ATOM 717 C CA . VAL A 1 90 ? -9.289 0.247 22.431 1.00 82.81 90 VAL A CA 1
ATOM 718 C C . VAL A 1 90 ? -8.953 -0.953 21.547 1.00 82.81 90 VAL A C 1
ATOM 720 O O . VAL A 1 90 ? -7.857 -1.046 21.007 1.00 82.81 90 VAL A O 1
ATOM 723 N N . TYR A 1 91 ? -9.895 -1.872 21.351 1.00 80.69 91 TYR A N 1
ATOM 724 C CA . TYR A 1 91 ? -9.646 -3.049 20.522 1.00 80.69 91 TYR A CA 1
ATOM 725 C C . TYR A 1 91 ? -9.477 -2.673 19.047 1.00 80.69 91 TYR A C 1
ATOM 727 O O . TYR A 1 91 ? -8.644 -3.250 18.352 1.00 80.69 91 TYR A O 1
ATOM 735 N N . LEU A 1 92 ? -10.219 -1.664 18.582 1.00 81.12 92 LEU A N 1
ATOM 736 C CA . LEU A 1 92 ? -10.101 -1.171 17.214 1.00 81.12 92 LEU A CA 1
ATOM 737 C C . LEU A 1 92 ? -8.727 -0.533 16.972 1.00 81.12 92 LEU A C 1
ATOM 739 O O . LEU A 1 92 ? -8.114 -0.792 15.941 1.00 81.12 92 LEU A O 1
ATOM 743 N N . SER A 1 93 ? -8.207 0.247 17.925 1.00 83.19 93 SER A N 1
ATOM 744 C CA . SER A 1 93 ? -6.888 0.870 17.774 1.00 83.19 93 SER A CA 1
ATOM 745 C C . SER A 1 93 ? -5.750 -0.155 17.758 1.00 83.19 93 SER A C 1
ATOM 747 O O . SER A 1 93 ? -4.828 -0.004 16.959 1.00 83.19 93 SER A O 1
ATOM 749 N N . ILE A 1 94 ? -5.836 -1.222 18.559 1.00 85.62 94 ILE A N 1
ATOM 750 C CA . ILE A 1 94 ? -4.865 -2.330 18.535 1.00 85.62 94 ILE A CA 1
ATOM 751 C C . ILE A 1 94 ? -4.884 -3.038 17.175 1.00 85.62 94 ILE A C 1
ATOM 753 O O . ILE A 1 94 ? -3.826 -3.282 16.598 1.00 85.62 94 ILE A O 1
ATOM 757 N N . ILE A 1 95 ? -6.072 -3.329 16.634 1.00 84.44 95 ILE A N 1
ATOM 758 C CA . ILE A 1 95 ? -6.214 -3.991 15.329 1.00 84.44 95 ILE A CA 1
ATOM 759 C C . ILE A 1 95 ? -5.629 -3.122 14.213 1.00 84.44 95 ILE A C 1
ATOM 761 O O . ILE A 1 95 ? -4.836 -3.614 13.413 1.00 84.44 95 ILE A O 1
ATOM 765 N N . THR A 1 96 ? -5.968 -1.832 14.168 1.0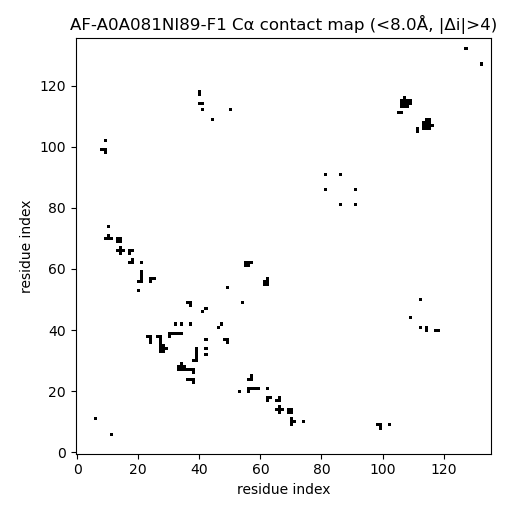0 84.62 96 THR A N 1
ATOM 766 C CA . THR A 1 96 ? -5.468 -0.927 13.123 1.00 84.62 96 THR A CA 1
ATOM 767 C C . THR A 1 96 ? -3.951 -0.761 13.197 1.00 84.62 96 THR A C 1
ATOM 769 O O . THR A 1 96 ? -3.291 -0.790 12.163 1.00 84.62 96 THR A O 1
ATOM 772 N N . GLN A 1 97 ? -3.373 -0.657 14.397 1.00 87.00 97 GLN A N 1
ATOM 773 C CA . GLN A 1 97 ? -1.916 -0.584 14.564 1.00 87.00 97 GLN A CA 1
ATOM 774 C C . GLN A 1 97 ? -1.221 -1.879 14.128 1.00 87.00 97 GLN A C 1
ATOM 776 O O . GLN A 1 97 ? -0.228 -1.832 13.401 1.00 87.00 97 GLN A O 1
ATOM 781 N N . ALA A 1 98 ? -1.758 -3.035 14.530 1.00 87.81 98 ALA A N 1
ATOM 782 C CA . ALA A 1 98 ? -1.239 -4.334 14.114 1.00 87.81 98 ALA A CA 1
ATOM 783 C C . ALA A 1 98 ? -1.303 -4.505 12.590 1.00 87.81 98 ALA A C 1
ATOM 785 O O . ALA A 1 98 ? -0.362 -5.018 11.991 1.00 87.81 98 ALA A O 1
ATOM 786 N N . LEU A 1 99 ? -2.371 -4.022 11.952 1.00 87.69 99 LEU A N 1
ATOM 787 C CA . LEU A 1 99 ? -2.530 -4.041 10.502 1.00 87.69 99 LEU A CA 1
ATOM 788 C C . LEU A 1 99 ? -1.494 -3.159 9.797 1.00 87.69 99 LEU A C 1
ATOM 790 O O . LEU A 1 99 ? -0.852 -3.622 8.857 1.00 87.69 99 LEU A O 1
ATOM 794 N N . THR A 1 100 ? -1.280 -1.925 10.267 1.00 87.94 100 THR A N 1
ATOM 795 C CA . THR A 1 100 ? -0.224 -1.047 9.737 1.00 87.94 100 THR A CA 1
ATOM 796 C C . THR A 1 100 ? 1.143 -1.721 9.834 1.00 87.94 100 THR A C 1
ATOM 798 O O . THR A 1 100 ? 1.905 -1.715 8.868 1.00 87.94 100 THR A O 1
ATOM 801 N N . TYR A 1 101 ? 1.444 -2.345 10.976 1.00 86.06 101 TYR A N 1
ATOM 802 C CA . TYR A 1 101 ? 2.713 -3.035 11.188 1.00 86.06 101 TYR A CA 1
ATOM 803 C C . TYR A 1 101 ? 2.862 -4.280 10.302 1.00 86.06 101 TYR A C 1
ATOM 805 O O . TYR A 1 101 ? 3.904 -4.474 9.681 1.00 86.06 101 TYR A O 1
ATOM 813 N N . ALA A 1 102 ? 1.814 -5.096 10.176 1.00 87.88 102 ALA A N 1
ATOM 814 C CA . ALA A 1 102 ? 1.816 -6.269 9.307 1.00 87.88 102 ALA A CA 1
ATOM 815 C C . ALA A 1 102 ? 2.006 -5.889 7.830 1.00 87.88 102 ALA A C 1
ATOM 817 O O . ALA A 1 102 ? 2.798 -6.519 7.131 1.00 87.88 102 ALA A O 1
ATOM 818 N N . LEU A 1 103 ? 1.337 -4.829 7.364 1.00 86.69 103 LEU A N 1
ATOM 819 C CA . LEU A 1 103 ? 1.498 -4.321 6.000 1.00 86.69 103 LEU A CA 1
ATOM 820 C C . LEU A 1 103 ? 2.894 -3.740 5.767 1.00 86.69 103 LEU A C 1
ATOM 822 O O . LEU A 1 103 ? 3.490 -3.994 4.724 1.00 86.69 103 LEU A O 1
ATOM 826 N N . MET A 1 104 ? 3.455 -3.033 6.752 1.00 85.62 104 MET A N 1
ATOM 827 C CA . MET A 1 104 ? 4.847 -2.582 6.701 1.00 85.62 104 MET A CA 1
ATOM 828 C C . MET A 1 104 ? 5.806 -3.768 6.521 1.00 85.62 104 MET A C 1
ATOM 830 O O . MET A 1 104 ? 6.662 -3.746 5.639 1.00 85.62 104 MET A O 1
ATOM 834 N N . LEU A 1 105 ? 5.647 -4.823 7.326 1.00 85.06 105 LEU A N 1
ATOM 835 C CA . LEU A 1 105 ? 6.465 -6.032 7.216 1.00 85.06 105 LEU A CA 1
ATOM 836 C C . LEU A 1 105 ? 6.281 -6.742 5.871 1.00 85.06 105 LEU A C 1
ATOM 838 O O . LEU A 1 105 ? 7.249 -7.273 5.333 1.00 85.06 105 LEU A O 1
ATOM 842 N N . MET A 1 106 ? 5.066 -6.763 5.324 1.00 83.56 106 MET A N 1
ATOM 843 C CA . MET A 1 106 ? 4.788 -7.358 4.017 1.00 83.56 106 MET A CA 1
ATOM 844 C C . MET A 1 106 ? 5.483 -6.589 2.887 1.00 83.56 106 MET A C 1
ATOM 846 O O . MET A 1 106 ? 6.116 -7.210 2.039 1.00 83.56 106 MET A O 1
ATOM 850 N N . PHE A 1 107 ? 5.436 -5.253 2.894 1.00 80.81 107 PHE A N 1
ATOM 851 C CA . PHE A 1 107 ? 6.119 -4.440 1.881 1.00 80.81 107 PHE A CA 1
ATOM 852 C C . PHE A 1 107 ? 7.643 -4.537 1.951 1.00 80.81 107 PHE A C 1
ATOM 854 O O . PHE A 1 107 ? 8.312 -4.410 0.927 1.00 80.81 107 PHE A O 1
ATOM 861 N N . PHE A 1 108 ? 8.203 -4.787 3.137 1.00 77.00 108 PHE A N 1
ATOM 862 C CA . PHE A 1 108 ? 9.641 -5.003 3.291 1.00 77.00 108 PHE A CA 1
ATOM 863 C C . PHE A 1 108 ? 10.117 -6.397 2.887 1.00 77.00 108 PHE A C 1
ATOM 865 O O . PHE A 1 108 ? 11.317 -6.587 2.692 1.00 77.00 108 PHE A O 1
ATOM 872 N N . GLN A 1 109 ? 9.210 -7.356 2.732 1.00 79.56 109 GLN A N 1
ATOM 873 C CA . GLN A 1 109 ? 9.563 -8.706 2.327 1.00 79.56 109 GLN A CA 1
ATOM 874 C C . GLN A 1 109 ? 9.723 -8.805 0.807 1.00 79.56 109 GLN A C 1
ATOM 876 O O . GLN A 1 109 ? 8.815 -8.513 0.030 1.00 79.56 109 GLN A O 1
ATOM 881 N N . ASN A 1 110 ? 10.902 -9.263 0.388 1.00 75.06 110 ASN A N 1
ATOM 882 C CA . ASN A 1 110 ? 11.249 -9.421 -1.024 1.00 75.06 110 ASN A CA 1
ATOM 883 C C . ASN A 1 110 ? 10.491 -10.569 -1.701 1.00 75.06 110 ASN A C 1
ATOM 885 O O . ASN A 1 110 ? 10.209 -10.481 -2.894 1.00 75.06 110 ASN A O 1
ATOM 889 N N . ASP A 1 111 ? 10.104 -11.593 -0.939 1.00 73.25 111 ASP A N 1
ATOM 890 C CA . ASP A 1 111 ? 9.414 -12.780 -1.458 1.00 73.25 111 ASP A CA 1
ATOM 891 C C . ASP A 1 111 ? 8.007 -12.465 -1.988 1.00 73.25 111 ASP A C 1
ATOM 893 O O . ASP A 1 111 ? 7.512 -13.146 -2.881 1.00 73.25 111 ASP A O 1
ATOM 897 N N . PHE A 1 112 ? 7.379 -11.383 -1.514 1.00 71.00 112 PHE A N 1
ATOM 898 C CA . PHE A 1 112 ? 6.097 -10.906 -2.045 1.00 71.00 112 PHE A CA 1
ATOM 899 C C . PHE A 1 112 ? 6.239 -10.077 -3.330 1.00 71.00 112 PHE A C 1
ATOM 901 O O . PHE A 1 112 ? 5.246 -9.573 -3.849 1.00 71.00 112 PHE A O 1
ATOM 908 N N . GLY A 1 113 ? 7.450 -9.885 -3.863 1.00 68.50 113 GLY A N 1
ATOM 909 C CA . GLY A 1 113 ? 7.658 -9.156 -5.120 1.00 68.50 113 GLY A CA 1
ATOM 910 C C . GLY A 1 113 ? 7.363 -7.657 -5.034 1.00 68.50 113 GLY A C 1
ATOM 911 O O . GLY A 1 113 ? 7.134 -7.018 -6.058 1.00 68.50 113 GLY A O 1
ATOM 912 N N . PHE A 1 114 ? 7.366 -7.086 -3.825 1.00 73.75 114 PHE A N 1
ATOM 913 C CA . PHE A 1 114 ? 7.125 -5.659 -3.595 1.00 73.75 114 PHE A CA 1
ATOM 914 C C . PHE A 1 114 ? 8.402 -4.802 -3.555 1.00 73.75 114 PHE A C 1
ATOM 916 O O . PHE A 1 114 ? 8.333 -3.580 -3.423 1.00 73.75 114 PHE A O 1
ATOM 923 N N . GLY A 1 115 ? 9.570 -5.433 -3.704 1.00 69.19 115 GLY A N 1
ATOM 924 C CA . GLY A 1 115 ? 10.855 -4.754 -3.885 1.00 69.19 115 GLY A CA 1
ATOM 925 C C . GLY A 1 115 ? 11.572 -4.326 -2.606 1.00 69.19 115 GLY A C 1
ATOM 926 O O . GLY A 1 115 ? 12.738 -3.930 -2.695 1.00 69.19 115 GLY A O 1
ATOM 927 N N . GLY A 1 116 ? 10.934 -4.471 -1.440 1.00 71.69 116 GLY A N 1
ATOM 928 C CA . GLY A 1 116 ? 11.550 -4.333 -0.121 1.00 71.69 116 GLY A CA 1
ATOM 929 C C . GLY A 1 116 ? 12.390 -3.066 0.059 1.00 71.69 116 GLY A C 1
ATOM 930 O O . GLY A 1 116 ? 12.101 -2.003 -0.484 1.00 71.69 116 GLY A O 1
ATOM 931 N N . ASN A 1 117 ? 13.472 -3.170 0.827 1.00 68.69 117 ASN A N 1
ATOM 932 C CA . ASN A 1 117 ? 14.424 -2.080 1.073 1.00 68.69 117 ASN A CA 1
ATOM 933 C C . ASN A 1 117 ? 15.646 -2.104 0.125 1.00 68.69 117 ASN A C 1
ATOM 935 O O . ASN A 1 117 ?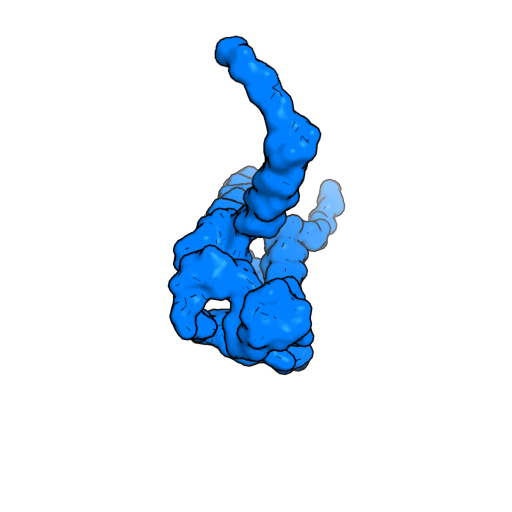 16.629 -1.397 0.360 1.00 68.69 117 ASN A O 1
ATOM 939 N N . ASN A 1 118 ? 15.596 -2.879 -0.964 1.00 64.88 118 ASN A N 1
ATOM 940 C CA . ASN A 1 118 ? 16.758 -3.170 -1.819 1.00 64.88 118 ASN A CA 1
ATOM 941 C C . ASN A 1 118 ? 17.372 -1.936 -2.505 1.00 64.88 118 ASN A C 1
ATOM 943 O O . ASN A 1 118 ? 18.549 -1.950 -2.872 1.00 64.88 118 ASN A O 1
ATOM 947 N N . GLY A 1 119 ? 16.616 -0.842 -2.641 1.00 56.16 119 GLY A N 1
ATOM 948 C CA . GLY A 1 119 ? 17.143 0.437 -3.127 1.00 56.16 119 GLY A CA 1
ATOM 949 C C . GLY A 1 119 ? 18.203 1.064 -2.204 1.00 56.16 119 GLY A C 1
ATOM 950 O O . GLY A 1 119 ? 19.148 1.686 -2.691 1.00 56.16 119 GLY A O 1
ATOM 951 N N . LEU A 1 120 ? 18.106 0.859 -0.883 1.00 58.88 120 LEU A N 1
ATOM 952 C CA . LEU A 1 120 ? 19.037 1.421 0.110 1.00 58.88 120 LEU A CA 1
ATOM 953 C C . LEU A 1 120 ? 20.379 0.676 0.138 1.00 58.88 120 LEU A C 1
ATOM 955 O O . LEU A 1 120 ? 21.430 1.299 0.306 1.00 58.88 120 LEU A O 1
ATOM 959 N N . THR A 1 121 ? 20.371 -0.636 -0.113 1.00 54.50 121 THR A N 1
ATOM 960 C CA . THR A 1 121 ? 21.578 -1.480 -0.158 1.00 54.50 121 THR A CA 1
ATOM 961 C C . THR A 1 121 ? 22.587 -0.975 -1.190 1.00 54.50 121 THR A C 1
ATOM 963 O O . THR A 1 121 ? 23.793 -0.965 -0.939 1.00 54.50 121 THR A O 1
ATOM 966 N N . ARG A 1 122 ? 22.109 -0.476 -2.339 1.00 55.94 122 ARG A N 1
ATOM 967 C CA . ARG A 1 122 ? 22.973 0.068 -3.398 1.00 55.94 122 ARG A CA 1
ATOM 968 C C . ARG A 1 122 ? 23.681 1.358 -2.972 1.00 55.94 122 ARG A C 1
ATOM 970 O O . ARG A 1 122 ? 24.843 1.552 -3.322 1.00 55.94 122 ARG A O 1
ATOM 977 N N . ILE A 1 123 ? 23.017 2.217 -2.199 1.00 60.66 123 ILE A N 1
ATOM 978 C CA . ILE A 1 123 ? 23.591 3.473 -1.690 1.00 60.66 123 ILE A CA 1
ATOM 979 C C . ILE A 1 123 ? 24.622 3.177 -0.596 1.00 60.66 123 ILE A C 1
ATOM 981 O O . ILE A 1 123 ? 25.730 3.708 -0.644 1.00 60.66 123 ILE A O 1
ATOM 985 N N . ILE A 1 124 ? 24.311 2.261 0.324 1.00 62.41 124 ILE A N 1
ATOM 986 C CA . ILE A 1 124 ? 25.228 1.840 1.395 1.00 62.41 124 ILE A CA 1
ATOM 987 C C . ILE A 1 124 ? 26.485 1.181 0.811 1.00 62.41 124 ILE A C 1
ATOM 989 O O . ILE A 1 124 ? 27.596 1.518 1.215 1.00 62.41 124 ILE A O 1
ATOM 993 N N . HIS A 1 125 ? 26.344 0.320 -0.204 1.00 61.66 125 HIS A N 1
ATOM 994 C CA . HIS A 1 125 ? 27.490 -0.273 -0.902 1.00 61.66 125 HIS A CA 1
ATOM 995 C C . HIS A 1 125 ? 28.373 0.787 -1.583 1.00 61.66 125 HIS A C 1
ATOM 997 O O . HIS A 1 125 ? 29.599 0.670 -1.592 1.00 61.66 125 HIS A O 1
ATOM 1003 N N . LYS A 1 126 ? 27.768 1.849 -2.131 1.00 62.78 126 LYS A N 1
ATOM 1004 C CA . LYS A 1 126 ? 28.508 2.956 -2.752 1.00 62.78 126 LYS A CA 1
ATOM 1005 C C . LYS A 1 126 ? 29.249 3.804 -1.710 1.00 62.78 126 LYS A C 1
ATOM 1007 O O . LYS A 1 126 ? 30.389 4.178 -1.952 1.00 62.78 126 LYS A O 1
ATOM 1012 N N . ILE A 1 127 ? 28.644 4.047 -0.544 1.00 64.44 127 ILE A N 1
ATOM 1013 C CA . ILE A 1 127 ? 29.252 4.790 0.574 1.00 64.44 127 ILE A CA 1
ATOM 1014 C C . ILE A 1 127 ? 30.375 3.984 1.242 1.00 64.44 127 ILE A C 1
ATOM 1016 O O . ILE A 1 127 ? 31.432 4.538 1.529 1.00 64.44 127 ILE A O 1
ATOM 1020 N N . SER A 1 128 ? 30.206 2.671 1.419 1.00 62.62 128 SER A N 1
ATOM 1021 C CA . SER A 1 128 ? 31.241 1.785 1.978 1.00 62.62 128 SER A CA 1
ATOM 1022 C C . SER A 1 128 ? 32.519 1.746 1.131 1.00 62.62 128 SER A C 1
ATOM 1024 O O . SER A 1 128 ? 33.603 1.575 1.678 1.00 62.62 128 SER A O 1
ATOM 1026 N N . LYS A 1 129 ? 32.416 1.947 -0.189 1.00 63.09 129 LYS A N 1
ATOM 1027 C CA . LYS A 1 129 ? 33.581 2.084 -1.080 1.00 63.09 129 LYS A CA 1
ATOM 1028 C C . LYS A 1 129 ? 34.275 3.448 -0.985 1.00 63.09 129 LYS A C 1
ATOM 1030 O O . LYS A 1 129 ? 35.422 3.559 -1.400 1.00 63.09 129 LYS A O 1
ATOM 1035 N N . ILE A 1 130 ? 33.589 4.471 -0.473 1.00 72.81 130 ILE A N 1
ATOM 1036 C CA . ILE A 1 130 ? 34.111 5.839 -0.305 1.00 72.81 130 ILE A CA 1
ATOM 1037 C C . ILE A 1 130 ? 34.737 6.015 1.086 1.00 72.81 130 ILE A C 1
ATOM 1039 O O . ILE A 1 130 ? 35.747 6.697 1.218 1.00 72.81 130 ILE A O 1
ATOM 1043 N N . CYS A 1 131 ? 34.167 5.380 2.112 1.00 64.12 131 CYS A N 1
ATOM 1044 C CA . CYS A 1 131 ? 34.705 5.350 3.469 1.00 64.12 131 CYS A CA 1
ATOM 1045 C C . CYS A 1 131 ? 35.029 3.897 3.853 1.00 64.12 131 CYS A C 1
ATOM 1047 O O . CYS A 1 131 ? 34.195 3.228 4.476 1.00 64.12 131 CYS A O 1
ATOM 1049 N N . PRO A 1 132 ? 36.199 3.368 3.443 1.00 68.38 132 PRO A N 1
ATOM 1050 C CA . PRO A 1 132 ? 36.669 2.098 3.966 1.00 68.38 132 PRO A CA 1
ATOM 1051 C C . PRO A 1 132 ? 36.860 2.266 5.475 1.00 68.38 132 PRO A C 1
ATOM 1053 O O . PRO A 1 132 ? 37.667 3.079 5.920 1.00 68.38 132 PRO A O 1
ATOM 1056 N N . GLN A 1 133 ? 36.076 1.535 6.264 1.00 67.75 133 GLN A N 1
ATOM 1057 C CA . GLN A 1 133 ? 36.268 1.476 7.710 1.00 67.75 133 GLN A CA 1
ATOM 1058 C C . GLN A 1 133 ? 37.679 0.915 7.963 1.00 67.75 133 GLN A C 1
ATOM 1060 O O . GLN A 1 133 ? 37.967 -0.178 7.462 1.00 67.75 133 GLN A O 1
ATOM 1065 N N . PRO A 1 134 ? 38.579 1.616 8.676 1.00 60.78 134 PRO A N 1
ATOM 1066 C CA . PRO A 1 134 ? 39.820 0.993 9.107 1.00 60.78 134 PRO A CA 1
ATOM 1067 C C . PRO A 1 134 ? 39.458 -0.127 10.088 1.00 60.78 134 PRO A C 1
ATOM 1069 O O . PRO A 1 134 ? 38.763 0.114 11.073 1.00 60.78 134 PRO A O 1
ATOM 1072 N N . LEU A 1 135 ? 39.883 -1.356 9.776 1.00 67.00 135 LEU A N 1
ATOM 1073 C CA . LEU A 1 135 ? 39.761 -2.499 10.679 1.00 67.00 135 LEU A CA 1
ATOM 1074 C C . LEU A 1 135 ? 40.415 -2.144 12.026 1.00 67.00 135 LEU A C 1
ATOM 1076 O O . LEU A 1 135 ? 41.607 -1.835 12.061 1.0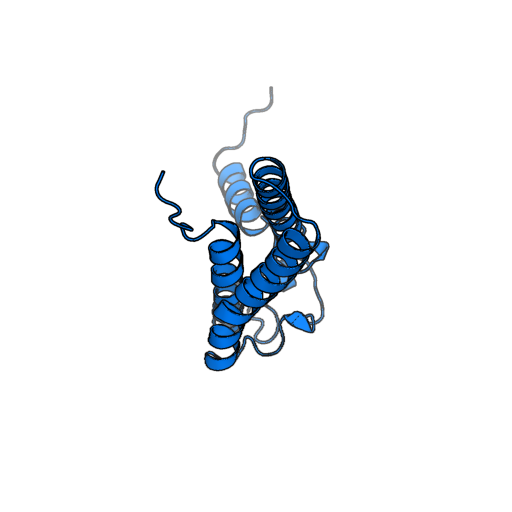0 67.00 135 LEU A O 1
ATOM 1080 N N . ILE A 1 136 ? 39.638 -2.224 13.105 1.00 51.81 136 ILE A N 1
ATOM 1081 C CA . ILE A 1 136 ? 40.134 -2.578 14.440 1.00 51.81 136 ILE A CA 1
ATOM 1082 C C . ILE A 1 136 ? 39.726 -4.030 14.663 1.00 51.81 136 ILE A C 1
ATOM 1084 O O . ILE A 1 136 ? 38.560 -4.348 14.329 1.00 51.81 136 ILE A O 1
#

pLDDT: mean 77.12, std 11.57, range [36.75, 91.25]

Secondary structure (DSSP, 8-state):
--------HHHHHHHHHHHHHHHHHHHGGGSTT--SSS-HHHHHTT--S--GGGTTTTSHHHHHHHHHHHHHHHHHHHHHHHHHTT--THHHHHHHHHHHHHHHHHHH-GGGTS-TTHHHHHHHHHHHTTS-PPP-

InterPro domains:
  IPR043428 High-affinity branched-chain amino acid transport system permease protein LivM-like [PTHR30482] (12-123)

Sequence (136 aa):
MSNAVLPDPTGFALGGYAMGMYLMRQIGDRGVYGNPELPDFMVFLNWQELPWYWQGFDSLWFAMLMVALIPGLLAFLFGWLAFRSRVTGVYLSIITQALTYALMLMFFQNDFGFGGNNGLTRIIHKISKICPQPLI